Protein AF-A0A4Y2SYB9-F1 (afdb_monomer_lite)

Foldseek 3Di:
DDDDDDDDPPPPVVPPPDDPDDPVNVVVVVVVVVCCCPPPVNVVVDDDDPDPDDDDDPVVCCVVDDVPPDDDPPPCPPPPPDDPPPPDDDDDDD

Sequence (94 aa):
MRPKHAANISDHSVKIEPENFSRLSCYDDVLNRLFLSSDPVLTGMRPTMRKKSKSFLKETLEMLLPMKFSEVLDEEDSDHEETDNDINALSSDE

pLDDT: mean 74.38, std 17.18, range [46.88, 96.88]

Secondary structure (DSSP, 8-state):
-PPPPPP---------------HHHHHHHHHHHHHHHH-HHHHHHS------PPPPPHHHHHHHS-TT--S-----------------------

Organism: Araneus ventricosus (NCBI:txid182803)

Radius of gyration: 27.87 Å; chains: 1; bounding box: 70×63×56 Å

Structure (mmCIF, N/CA/C/O backbone):
data_AF-A0A4Y2SYB9-F1
#
_entry.id   AF-A0A4Y2SYB9-F1
#
loop_
_atom_site.group_PDB
_atom_site.id
_atom_site.type_symbol
_atom_site.label_atom_id
_atom_site.label_alt_id
_atom_site.label_comp_id
_atom_site.label_asym_id
_atom_site.label_entity_id
_atom_site.label_seq_id
_atom_site.pdbx_PDB_ins_code
_atom_site.Cartn_x
_atom_site.Cartn_y
_atom_site.Cartn_z
_atom_site.occupancy
_atom_site.B_iso_or_equiv
_atom_site.auth_seq_id
_atom_site.auth_comp_id
_atom_site.auth_asym_id
_atom_site.auth_atom_id
_atom_site.pdbx_PDB_model_num
ATOM 1 N N . MET A 1 1 ? 17.833 -12.686 40.212 1.00 46.88 1 MET A N 1
ATOM 2 C CA . MET A 1 1 ? 17.780 -13.447 38.938 1.00 46.88 1 MET A CA 1
ATOM 3 C C . MET A 1 1 ? 18.326 -12.573 37.816 1.00 46.88 1 MET A C 1
ATOM 5 O O . MET A 1 1 ? 18.114 -11.372 37.876 1.00 46.88 1 MET A O 1
ATOM 9 N N . ARG A 1 2 ? 19.027 -13.139 36.823 1.00 47.75 2 ARG A N 1
ATOM 10 C CA . ARG A 1 2 ? 19.466 -12.402 35.621 1.00 47.75 2 ARG A CA 1
ATOM 11 C C . ARG A 1 2 ? 18.387 -12.521 34.532 1.00 47.75 2 ARG A C 1
ATOM 13 O O . ARG A 1 2 ? 17.946 -13.652 34.313 1.00 47.75 2 ARG A O 1
ATOM 20 N N . PRO A 1 3 ? 17.971 -11.435 33.851 1.00 52.47 3 PRO A N 1
ATOM 21 C CA . PRO A 1 3 ? 17.140 -11.544 32.655 1.00 52.47 3 PRO A CA 1
ATOM 22 C C . PRO A 1 3 ? 17.872 -12.388 31.607 1.00 52.47 3 PRO A C 1
ATOM 24 O O . PRO A 1 3 ? 19.040 -12.131 31.313 1.00 52.47 3 PRO A O 1
ATOM 27 N N . LYS A 1 4 ? 17.216 -13.424 31.079 1.00 60.75 4 LYS A N 1
ATOM 28 C CA . LYS A 1 4 ? 17.773 -14.211 29.972 1.00 60.75 4 LYS A CA 1
ATOM 29 C C . LYS A 1 4 ? 17.648 -13.392 28.687 1.00 60.75 4 LYS A C 1
ATOM 31 O O . LYS A 1 4 ? 16.639 -12.720 28.490 1.00 60.75 4 LYS A O 1
ATOM 36 N N . HIS A 1 5 ? 18.689 -13.429 27.859 1.00 52.16 5 HIS A N 1
ATOM 37 C CA . HIS A 1 5 ? 18.782 -12.639 26.633 1.00 52.16 5 HIS A CA 1
ATOM 38 C C . HIS A 1 5 ? 17.573 -12.851 25.715 1.00 52.16 5 HIS A C 1
ATOM 40 O O . HIS A 1 5 ? 17.081 -13.973 25.580 1.00 52.16 5 HIS A O 1
ATOM 46 N N . ALA A 1 6 ? 17.129 -11.771 25.066 1.00 55.75 6 ALA A N 1
ATOM 47 C CA . ALA A 1 6 ? 16.180 -11.861 23.966 1.00 55.75 6 ALA A CA 1
ATOM 48 C C . ALA A 1 6 ? 16.755 -12.781 22.879 1.00 55.75 6 ALA A C 1
ATOM 50 O O . ALA A 1 6 ? 17.943 -12.704 22.559 1.00 55.75 6 ALA A O 1
ATOM 51 N N . ALA A 1 7 ? 15.922 -13.671 22.339 1.00 56.12 7 ALA A N 1
ATOM 52 C CA . ALA A 1 7 ? 16.336 -14.548 21.256 1.00 56.12 7 ALA A CA 1
ATOM 53 C C . ALA A 1 7 ? 16.679 -13.707 20.021 1.00 56.12 7 ALA A C 1
ATOM 55 O O . ALA A 1 7 ? 15.903 -12.831 19.636 1.00 56.12 7 ALA A O 1
ATOM 56 N N . ASN A 1 8 ? 17.827 -13.988 19.401 1.00 53.19 8 ASN A N 1
ATOM 57 C CA . ASN A 1 8 ? 18.202 -13.366 18.138 1.00 53.19 8 ASN A CA 1
ATOM 58 C C . ASN A 1 8 ? 17.176 -13.772 17.074 1.00 53.19 8 ASN A C 1
ATOM 60 O O . ASN A 1 8 ? 17.192 -14.906 16.591 1.00 53.19 8 ASN A O 1
ATOM 64 N N . ILE A 1 9 ? 16.294 -12.843 16.703 1.00 59.03 9 ILE A N 1
ATOM 65 C CA . ILE A 1 9 ? 15.638 -12.894 15.399 1.00 59.03 9 ILE A CA 1
ATOM 66 C C . ILE A 1 9 ? 16.763 -12.860 14.370 1.00 59.03 9 ILE A C 1
ATOM 68 O O . ILE A 1 9 ? 17.562 -11.931 14.350 1.00 59.03 9 ILE A O 1
ATOM 72 N N . SER A 1 10 ? 16.884 -13.933 13.592 1.00 49.34 10 SER A N 1
ATOM 73 C CA . SER A 1 10 ? 17.904 -14.027 12.557 1.00 49.34 10 SER A CA 1
ATOM 74 C C . SER A 1 10 ? 17.627 -12.950 11.516 1.00 49.34 10 SER A C 1
ATOM 76 O O . SER A 1 10 ? 16.611 -13.014 10.821 1.00 49.34 10 SER A O 1
ATOM 78 N N . ASP A 1 11 ? 18.527 -11.970 11.421 1.00 60.84 11 ASP A N 1
ATOM 79 C CA . ASP A 1 11 ? 18.508 -10.932 10.394 1.00 60.84 11 ASP A CA 1
ATOM 80 C C . ASP A 1 11 ? 18.833 -11.537 9.020 1.00 60.84 11 ASP A C 1
ATOM 82 O O . ASP A 1 11 ? 19.860 -11.243 8.404 1.00 60.84 11 ASP A O 1
ATOM 86 N N . HIS A 1 12 ? 17.909 -12.334 8.478 1.00 58.38 12 HIS A N 1
ATOM 87 C CA . HIS A 1 12 ? 17.804 -12.590 7.043 1.00 58.38 12 HIS A CA 1
ATOM 88 C C . HIS A 1 12 ? 17.292 -11.327 6.329 1.00 58.38 12 HIS A C 1
ATOM 90 O O . HIS A 1 12 ? 16.296 -11.331 5.606 1.00 58.38 12 HIS A O 1
ATOM 96 N N . SER A 1 13 ? 18.030 -10.231 6.521 1.00 61.31 13 SER A N 1
ATOM 97 C CA . SER A 1 13 ? 18.027 -9.085 5.628 1.00 61.31 13 SER A CA 1
ATOM 98 C C . SER A 1 13 ? 18.494 -9.583 4.267 1.00 61.31 13 SER A C 1
ATOM 100 O O . SER A 1 13 ? 19.694 -9.730 4.026 1.00 61.31 13 SER A O 1
ATOM 102 N N . VAL A 1 14 ? 17.541 -9.873 3.380 1.00 64.06 14 VAL A N 1
ATOM 103 C CA . VAL A 1 14 ? 17.828 -10.065 1.960 1.00 64.06 14 VAL A CA 1
ATOM 104 C C . VAL A 1 14 ? 18.469 -8.769 1.481 1.00 64.06 14 VAL A C 1
ATOM 106 O O . VAL A 1 14 ? 17.798 -7.745 1.356 1.00 64.06 14 VAL A O 1
ATOM 109 N N . LYS A 1 15 ? 19.787 -8.800 1.266 1.00 62.91 15 LYS A N 1
ATOM 110 C CA . LYS A 1 15 ? 20.502 -7.696 0.634 1.00 62.91 15 LYS A CA 1
ATOM 111 C C . LYS A 1 15 ? 20.034 -7.621 -0.809 1.00 62.91 15 LYS A C 1
ATOM 113 O O . LYS A 1 15 ? 20.504 -8.367 -1.663 1.00 62.91 15 LYS A O 1
ATOM 118 N N . ILE A 1 16 ? 19.078 -6.735 -1.051 1.00 65.81 16 ILE A N 1
ATOM 119 C CA . ILE A 1 16 ? 18.744 -6.281 -2.393 1.00 65.81 16 ILE A CA 1
ATOM 120 C C . ILE A 1 16 ? 19.902 -5.372 -2.804 1.00 65.81 16 ILE A C 1
ATOM 122 O O . ILE A 1 16 ? 19.896 -4.173 -2.526 1.00 65.81 16 ILE A O 1
ATOM 126 N N . GLU A 1 17 ? 20.941 -5.976 -3.378 1.00 60.62 17 GLU A N 1
ATOM 127 C CA . GLU A 1 17 ? 21.996 -5.230 -4.057 1.00 60.62 17 GLU A CA 1
ATOM 128 C C . GLU A 1 17 ? 21.332 -4.380 -5.154 1.00 60.62 17 GLU A C 1
ATOM 130 O O . GLU A 1 17 ? 20.492 -4.902 -5.896 1.00 60.62 17 GLU A O 1
ATOM 135 N N . PRO A 1 18 ? 21.640 -3.076 -5.258 1.00 62.09 18 PRO A N 1
ATOM 136 C CA . PRO A 1 18 ? 21.022 -2.225 -6.259 1.00 62.09 18 PRO A CA 1
ATOM 137 C C . PRO A 1 18 ? 21.537 -2.615 -7.647 1.00 62.09 18 PRO A C 1
ATOM 139 O O . PRO A 1 18 ? 22.616 -2.197 -8.073 1.00 62.09 18 PRO A O 1
ATOM 142 N N . GLU A 1 19 ? 20.743 -3.404 -8.371 1.00 66.19 19 GLU A N 1
ATOM 143 C CA . GLU A 1 19 ? 20.888 -3.541 -9.817 1.00 66.19 19 GLU A CA 1
ATOM 144 C C . GLU A 1 19 ? 20.899 -2.142 -10.454 1.00 66.19 19 GLU A C 1
ATOM 146 O O . GLU A 1 19 ? 20.214 -1.222 -9.998 1.00 66.19 19 GLU A O 1
ATOM 151 N N . ASN A 1 20 ? 21.697 -1.965 -11.511 1.00 65.12 20 ASN A N 1
ATOM 152 C CA . ASN A 1 20 ? 21.852 -0.678 -12.193 1.00 65.12 20 ASN A CA 1
ATOM 153 C C . ASN A 1 20 ? 20.621 -0.375 -13.067 1.00 65.12 20 ASN A C 1
ATOM 155 O O . ASN A 1 20 ? 20.699 -0.337 -14.296 1.00 65.12 20 ASN A O 1
ATOM 159 N N . PHE A 1 21 ? 19.468 -0.179 -12.428 1.00 65.69 21 PHE A N 1
ATOM 160 C CA . PHE A 1 21 ? 18.212 0.136 -13.091 1.00 65.69 21 PHE A CA 1
ATOM 161 C C . PHE A 1 21 ? 18.278 1.506 -13.767 1.00 65.69 21 PHE A C 1
ATOM 163 O O . PHE A 1 21 ? 18.624 2.525 -13.164 1.00 65.69 21 PHE A O 1
ATOM 170 N N . SER A 1 22 ? 17.854 1.543 -15.030 1.00 86.75 22 SER A N 1
ATOM 171 C CA . SER A 1 22 ? 17.532 2.797 -15.702 1.00 86.75 22 SER A CA 1
ATOM 172 C C . SER A 1 22 ? 16.408 3.517 -14.950 1.00 86.75 22 SER A C 1
ATOM 174 O O . SER A 1 22 ? 15.518 2.886 -14.371 1.00 86.75 22 SER A O 1
ATOM 176 N N . ARG A 1 23 ? 16.393 4.855 -15.013 1.00 88.31 23 ARG A N 1
ATOM 177 C CA . ARG A 1 23 ? 15.287 5.656 -14.460 1.00 88.31 23 ARG A CA 1
ATOM 178 C C . ARG A 1 23 ? 13.934 5.225 -15.030 1.00 88.31 23 ARG A C 1
ATOM 180 O O . ARG A 1 23 ? 12.964 5.197 -14.287 1.00 88.31 23 ARG A O 1
ATOM 187 N N . LEU A 1 24 ? 13.889 4.841 -16.309 1.00 89.69 24 LEU A N 1
ATOM 188 C CA . LEU A 1 24 ? 12.668 4.361 -16.963 1.00 89.69 24 LEU A CA 1
ATOM 189 C C . LEU A 1 24 ? 12.179 3.040 -16.352 1.00 89.69 24 LEU A C 1
ATOM 191 O O . LEU A 1 24 ? 11.055 2.988 -15.873 1.00 89.69 24 LEU A O 1
ATOM 195 N N . SER A 1 25 ? 13.053 2.033 -16.222 1.00 89.19 25 SER A N 1
ATOM 196 C CA . SER A 1 25 ? 12.701 0.764 -15.561 1.00 89.19 25 SER A CA 1
ATOM 197 C C . SER A 1 25 ? 12.295 0.937 -14.092 1.00 89.19 25 SER A C 1
ATOM 199 O O . SER A 1 25 ? 11.476 0.173 -13.595 1.00 89.19 25 SER A O 1
ATOM 201 N N . CYS A 1 26 ? 12.823 1.954 -13.400 1.00 90.12 26 CYS A N 1
ATOM 202 C CA . CYS A 1 26 ? 12.391 2.301 -12.044 1.00 90.12 26 CYS A CA 1
ATOM 203 C C . CYS A 1 26 ? 10.963 2.880 -12.026 1.00 90.12 26 CYS A C 1
ATOM 205 O O . CYS A 1 26 ? 10.163 2.501 -11.173 1.00 90.12 26 CYS A O 1
ATOM 207 N N . TYR A 1 27 ? 10.604 3.748 -12.981 1.00 94.06 27 TYR A N 1
ATOM 208 C CA . TYR A 1 27 ? 9.222 4.220 -13.116 1.00 94.06 27 TYR A CA 1
ATOM 209 C C . TYR A 1 27 ? 8.264 3.075 -13.454 1.00 94.06 27 TYR A C 1
ATOM 211 O O . TYR A 1 27 ? 7.220 2.967 -12.812 1.00 94.06 27 TYR A O 1
ATOM 219 N N . ASP A 1 28 ? 8.633 2.195 -14.386 1.00 95.56 28 ASP A N 1
ATOM 220 C CA . ASP A 1 28 ? 7.805 1.047 -14.764 1.00 95.56 28 ASP A CA 1
ATOM 221 C C . ASP A 1 28 ? 7.607 0.076 -13.585 1.00 95.56 28 ASP A C 1
ATOM 223 O O . ASP A 1 28 ? 6.480 -0.341 -13.326 1.00 95.56 28 ASP A O 1
ATOM 227 N N . ASP A 1 29 ? 8.651 -0.239 -12.807 1.00 94.81 29 ASP A N 1
ATOM 228 C CA . ASP A 1 29 ? 8.529 -1.043 -11.577 1.00 94.81 29 ASP A CA 1
ATOM 229 C C . ASP A 1 29 ? 7.601 -0.386 -10.541 1.00 94.81 29 ASP A C 1
ATOM 231 O O . ASP A 1 29 ? 6.686 -1.032 -10.023 1.00 94.81 29 ASP A O 1
ATOM 235 N N . VAL A 1 30 ? 7.792 0.907 -10.257 1.00 95.44 30 VAL A N 1
ATOM 236 C CA . VAL A 1 30 ? 6.970 1.636 -9.279 1.00 95.44 30 VAL A CA 1
ATOM 237 C C . VAL A 1 30 ? 5.502 1.670 -9.708 1.00 95.44 30 VAL A C 1
ATOM 239 O O . VAL A 1 30 ? 4.628 1.433 -8.871 1.00 95.44 30 VAL A O 1
ATOM 242 N N . LEU A 1 31 ? 5.224 1.921 -10.990 1.00 96.88 31 LEU A N 1
ATOM 243 C CA . LEU A 1 31 ? 3.867 1.927 -11.537 1.00 96.88 31 LEU A CA 1
ATOM 244 C C . LEU A 1 31 ? 3.245 0.528 -11.502 1.00 96.88 31 LEU A C 1
ATOM 246 O O . LEU A 1 31 ? 2.147 0.372 -10.972 1.00 96.88 31 LEU A O 1
ATOM 250 N N . ASN A 1 32 ? 3.950 -0.498 -11.984 1.00 96.56 32 ASN A N 1
ATOM 251 C CA . ASN A 1 32 ? 3.451 -1.875 -11.993 1.00 96.56 32 ASN A CA 1
ATOM 252 C C . ASN A 1 32 ? 3.182 -2.391 -10.572 1.00 96.56 32 ASN A C 1
ATOM 254 O O . ASN A 1 32 ? 2.121 -2.963 -10.314 1.00 96.56 32 ASN A O 1
ATOM 258 N N . ARG A 1 33 ? 4.088 -2.131 -9.618 1.00 96.12 33 ARG A N 1
ATOM 259 C CA . ARG A 1 33 ? 3.871 -2.460 -8.202 1.00 96.12 33 ARG A CA 1
ATOM 260 C C . ARG A 1 33 ? 2.672 -1.709 -7.631 1.00 96.12 33 ARG A C 1
ATOM 262 O O . ARG A 1 33 ? 1.902 -2.316 -6.888 1.00 96.12 33 ARG A O 1
ATOM 269 N N . LEU A 1 34 ? 2.498 -0.428 -7.968 1.00 96.62 34 LEU A N 1
ATOM 270 C CA . LEU A 1 34 ? 1.351 0.357 -7.514 1.00 96.62 34 LEU A CA 1
ATOM 271 C C . LEU A 1 34 ? 0.043 -0.237 -8.047 1.00 96.62 34 LEU A C 1
ATOM 273 O O . LEU A 1 34 ? -0.814 -0.566 -7.230 1.00 96.62 34 LEU A O 1
ATOM 277 N N . PHE A 1 35 ? -0.072 -0.470 -9.360 1.00 96.75 35 PHE A N 1
ATOM 278 C CA . PHE A 1 35 ? -1.257 -1.075 -9.982 1.00 96.75 35 PHE A CA 1
ATOM 279 C C . PHE A 1 35 ? -1.598 -2.446 -9.375 1.00 96.75 35 PHE A C 1
ATOM 281 O O . PHE A 1 35 ? -2.721 -2.655 -8.928 1.00 96.75 35 PHE A O 1
ATOM 288 N N . LEU A 1 36 ? -0.626 -3.357 -9.245 1.00 95.62 36 LEU A N 1
ATOM 289 C CA . LEU A 1 36 ? -0.844 -4.680 -8.634 1.00 95.62 36 LEU A CA 1
ATOM 290 C C . LEU A 1 36 ? -1.145 -4.624 -7.121 1.00 95.62 36 LEU A C 1
ATOM 292 O O . LEU A 1 36 ? -1.608 -5.607 -6.536 1.00 95.62 36 LEU A O 1
ATOM 296 N N . SER A 1 37 ? -0.846 -3.503 -6.457 1.00 94.38 37 SER A N 1
ATOM 297 C CA . SER A 1 37 ? -1.165 -3.270 -5.040 1.00 94.38 37 SER A CA 1
ATOM 298 C C . SER A 1 37 ? -2.510 -2.585 -4.803 1.00 94.38 37 SER A C 1
ATOM 300 O O . SER A 1 37 ? -3.016 -2.670 -3.686 1.00 94.38 37 SER A O 1
ATOM 302 N N . SER A 1 38 ? -3.076 -1.933 -5.824 1.00 95.25 38 SER A N 1
ATOM 303 C CA . SER A 1 38 ? -4.371 -1.245 -5.775 1.00 95.25 38 SER A CA 1
ATOM 304 C C . SER A 1 38 ? -5.483 -1.969 -6.540 1.00 95.25 38 SER A C 1
ATOM 306 O O . SER A 1 38 ? -6.651 -1.626 -6.360 1.00 95.25 38 SER A O 1
ATOM 308 N N . ASP A 1 39 ? -5.153 -2.983 -7.346 1.00 96.69 39 ASP A N 1
ATOM 309 C CA . ASP A 1 39 ? -6.119 -3.867 -8.000 1.00 96.69 39 ASP A CA 1
ATOM 310 C C . ASP A 1 39 ? -7.069 -4.513 -6.960 1.00 96.69 39 ASP A C 1
ATOM 312 O O . ASP A 1 39 ? -6.599 -5.231 -6.065 1.00 96.69 39 ASP A O 1
ATOM 316 N N . PRO A 1 40 ? -8.397 -4.287 -7.040 1.00 95.31 40 PRO A N 1
ATOM 317 C CA . PRO A 1 40 ? -9.347 -4.806 -6.055 1.00 95.31 40 PRO A CA 1
ATOM 318 C C . PRO A 1 40 ? -9.471 -6.334 -6.043 1.00 95.31 40 PRO A C 1
ATOM 320 O O . PRO A 1 40 ? -9.698 -6.915 -4.981 1.00 95.31 40 PRO A O 1
ATOM 323 N N . VAL A 1 41 ? -9.305 -6.993 -7.194 1.00 96.44 41 VAL A N 1
ATOM 324 C CA . VAL A 1 41 ? -9.411 -8.454 -7.327 1.00 96.44 41 VAL A CA 1
ATOM 325 C C . VAL A 1 41 ? -8.197 -9.106 -6.674 1.00 96.44 41 VAL A C 1
ATOM 327 O O . VAL A 1 41 ? -8.345 -9.952 -5.789 1.00 96.44 41 VAL A O 1
ATOM 330 N N . LEU A 1 42 ? -6.993 -8.647 -7.021 1.00 94.62 42 LEU A N 1
ATOM 331 C CA . LEU A 1 42 ? -5.754 -9.114 -6.400 1.00 94.62 42 LEU A CA 1
ATOM 332 C C . LEU A 1 42 ? -5.696 -8.764 -4.910 1.00 94.62 42 LEU A C 1
ATOM 334 O O . LEU A 1 42 ? -5.152 -9.542 -4.131 1.00 94.62 42 LEU A O 1
ATOM 338 N N . THR A 1 43 ? -6.270 -7.633 -4.493 1.00 93.38 43 THR A N 1
ATOM 339 C CA . THR A 1 43 ? -6.374 -7.254 -3.075 1.00 93.38 43 THR A CA 1
ATOM 340 C C . THR A 1 43 ? -7.312 -8.189 -2.312 1.00 93.38 43 THR A C 1
ATOM 342 O O . THR A 1 43 ? -6.941 -8.655 -1.236 1.00 93.38 43 THR A O 1
ATOM 345 N N . GLY A 1 44 ? -8.479 -8.523 -2.873 1.00 92.50 44 GLY A N 1
ATOM 346 C CA . GLY A 1 44 ? -9.425 -9.467 -2.268 1.00 92.50 44 GLY A CA 1
ATOM 347 C C . GLY A 1 44 ? -8.902 -10.908 -2.204 1.00 92.50 44 GLY A C 1
ATOM 348 O O . GLY A 1 44 ? -9.209 -11.630 -1.259 1.00 92.50 44 GLY A O 1
ATOM 349 N N . MET A 1 45 ? -8.071 -11.316 -3.168 1.00 94.75 45 MET A N 1
ATOM 350 C CA . MET A 1 45 ? -7.437 -12.642 -3.201 1.00 94.75 45 MET A CA 1
ATOM 351 C C . MET A 1 45 ? -6.140 -12.733 -2.378 1.00 94.75 45 MET A C 1
ATOM 353 O O . MET A 1 45 ? -5.651 -13.836 -2.123 1.00 94.75 45 MET A O 1
ATOM 357 N N . ARG A 1 46 ? -5.544 -11.603 -1.973 1.00 90.75 46 ARG A N 1
ATOM 358 C CA . ARG A 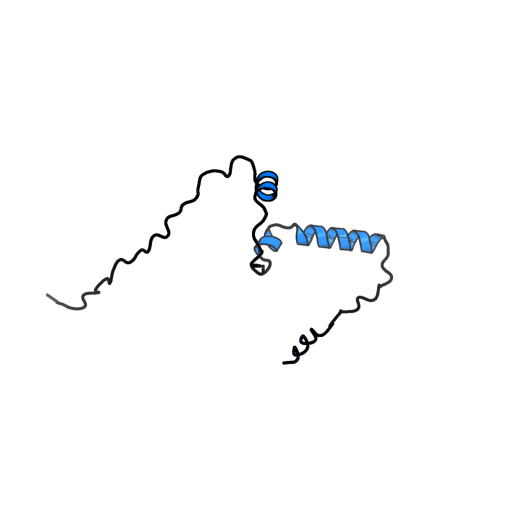1 46 ? -4.262 -11.581 -1.255 1.00 90.75 46 ARG A CA 1
ATOM 359 C C . ARG A 1 46 ? -4.425 -12.149 0.161 1.00 90.75 46 ARG A C 1
ATOM 361 O O . ARG A 1 46 ? -5.242 -11.632 0.922 1.00 90.75 46 ARG A O 1
ATOM 368 N N . PRO A 1 47 ? -3.600 -13.125 0.587 1.00 90.31 47 PRO A N 1
ATOM 369 C CA . PRO A 1 47 ? -3.588 -13.570 1.976 1.00 90.31 47 PRO A CA 1
ATOM 370 C C . PRO A 1 47 ? -3.284 -12.402 2.922 1.00 90.31 47 PRO A C 1
ATOM 372 O O . PRO A 1 47 ? -2.197 -11.820 2.884 1.00 90.31 47 PRO A O 1
ATOM 375 N N . THR A 1 48 ? -4.241 -12.052 3.783 1.00 85.56 48 THR A N 1
ATOM 376 C CA . THR A 1 48 ? -4.066 -11.008 4.799 1.00 85.56 48 THR A CA 1
ATOM 377 C C . THR A 1 48 ? -3.894 -11.637 6.176 1.00 85.56 48 THR A C 1
ATOM 379 O O . THR A 1 48 ? -4.717 -12.423 6.642 1.00 85.56 48 THR A O 1
ATOM 382 N N . MET A 1 49 ? -2.816 -11.276 6.874 1.00 83.62 49 MET A N 1
ATOM 383 C CA . MET A 1 49 ? -2.697 -11.611 8.291 1.00 83.62 49 MET A CA 1
ATOM 384 C C . MET A 1 49 ? -3.532 -10.626 9.108 1.00 83.62 49 MET A C 1
ATOM 386 O O . MET A 1 49 ? -3.212 -9.436 9.155 1.00 83.62 49 MET A O 1
ATOM 390 N N . ARG A 1 50 ? -4.573 -11.121 9.788 1.00 82.06 50 ARG A N 1
ATOM 391 C CA . ARG A 1 50 ? -5.347 -10.341 10.765 1.00 82.06 50 ARG A CA 1
ATOM 392 C C . ARG A 1 50 ? -4.455 -9.962 11.952 1.00 82.06 50 ARG A C 1
ATOM 394 O O . ARG A 1 50 ? -4.297 -10.721 12.905 1.00 82.06 50 ARG A O 1
ATOM 401 N N . LYS A 1 51 ? -3.846 -8.777 11.881 1.00 84.56 51 LYS A N 1
ATOM 402 C CA . LYS A 1 51 ? -3.060 -8.196 12.974 1.00 84.56 51 LYS A CA 1
ATOM 403 C C . LYS A 1 51 ? -4.002 -7.775 14.102 1.00 84.56 51 LYS A C 1
ATOM 405 O O . LYS A 1 51 ? -4.863 -6.928 13.893 1.00 84.56 51 LYS A O 1
ATOM 410 N N . LYS A 1 52 ? -3.792 -8.307 15.308 1.00 83.88 52 LYS A N 1
ATOM 411 C CA . LYS A 1 52 ? -4.391 -7.760 16.535 1.00 83.88 52 LYS A CA 1
ATOM 412 C C . LYS A 1 52 ? -3.652 -6.466 16.899 1.00 83.88 52 LYS A C 1
ATOM 414 O O . LYS A 1 52 ? -2.619 -6.506 17.566 1.00 83.88 52 LYS A O 1
ATOM 419 N N . SER A 1 53 ? -4.120 -5.331 16.386 1.00 85.12 53 SER A N 1
ATOM 420 C CA . SER A 1 53 ? -3.609 -4.007 16.754 1.00 85.12 53 SER A CA 1
ATOM 421 C C . SER A 1 53 ? -4.162 -3.560 18.109 1.00 85.12 53 SER A C 1
ATOM 423 O O . SER A 1 53 ? -5.239 -3.982 18.522 1.00 85.12 53 SER A O 1
ATOM 425 N N . LYS A 1 54 ? -3.443 -2.659 18.787 1.00 90.81 54 LYS A N 1
ATOM 426 C CA . LYS A 1 54 ? -4.027 -1.869 19.880 1.00 90.81 54 LYS A CA 1
ATOM 427 C C . LYS A 1 54 ? -5.108 -0.942 19.309 1.00 90.81 54 LYS A C 1
ATOM 429 O O . LYS A 1 54 ? -5.019 -0.558 18.142 1.00 90.81 54 LYS A O 1
ATOM 434 N N . SER A 1 55 ? -6.104 -0.592 20.118 1.00 89.00 55 SER A N 1
ATOM 435 C CA . SER A 1 55 ? -7.114 0.404 19.754 1.00 89.00 55 SER A CA 1
ATOM 436 C C . SER A 1 55 ? -6.487 1.789 19.550 1.00 89.00 55 SER A C 1
ATOM 438 O O . SER A 1 55 ? -5.461 2.122 20.149 1.00 89.00 55 SER A O 1
ATOM 440 N N . PHE A 1 56 ? -7.111 2.598 18.693 1.00 92.69 56 PHE A N 1
ATOM 441 C CA . PHE A 1 56 ? -6.788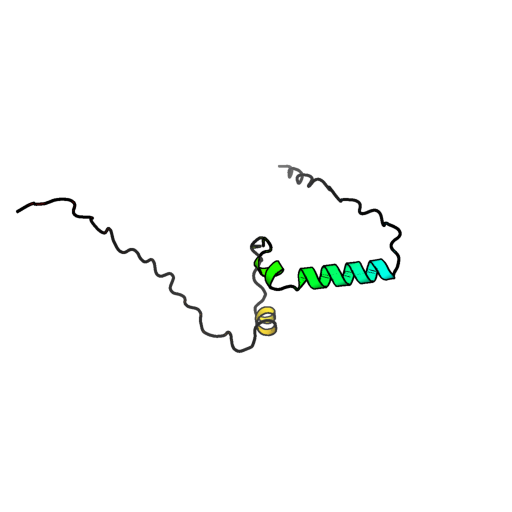 4.017 18.566 1.00 92.69 56 P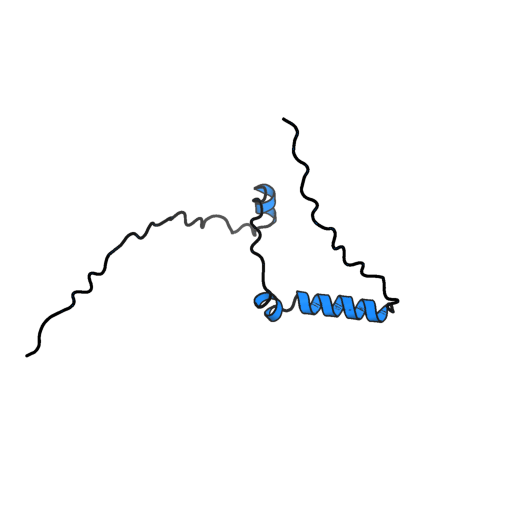HE A CA 1
ATOM 442 C C . PHE A 1 56 ? -7.286 4.802 19.790 1.00 92.69 56 PHE A C 1
ATOM 444 O O . PHE A 1 56 ? -8.202 4.370 20.491 1.00 92.69 56 PHE A O 1
ATOM 451 N N . LEU A 1 57 ? -6.697 5.975 20.034 1.00 94.31 57 LEU A N 1
ATOM 452 C CA . LEU A 1 57 ? -7.230 6.937 20.999 1.00 94.31 57 LEU A CA 1
ATOM 453 C C . LEU A 1 57 ? -8.572 7.490 20.489 1.00 94.31 57 LEU A C 1
ATOM 455 O O . LEU A 1 57 ? -8.736 7.664 19.281 1.00 94.31 57 LEU A O 1
ATOM 459 N N . LYS A 1 58 ? -9.501 7.812 21.401 1.00 91.94 58 LYS A N 1
ATOM 460 C CA . LYS A 1 58 ? -10.840 8.341 21.080 1.00 91.94 58 LYS A CA 1
ATOM 461 C C . LYS A 1 58 ? -10.800 9.486 20.054 1.00 91.94 58 LYS A C 1
ATOM 463 O O . LYS A 1 58 ? -11.426 9.379 19.011 1.00 91.94 58 LYS A O 1
ATOM 468 N N . GLU A 1 59 ? -10.002 10.520 20.313 1.00 92.38 59 GLU A N 1
ATOM 469 C CA . GLU A 1 59 ? -9.830 11.682 19.423 1.00 92.38 59 GLU A 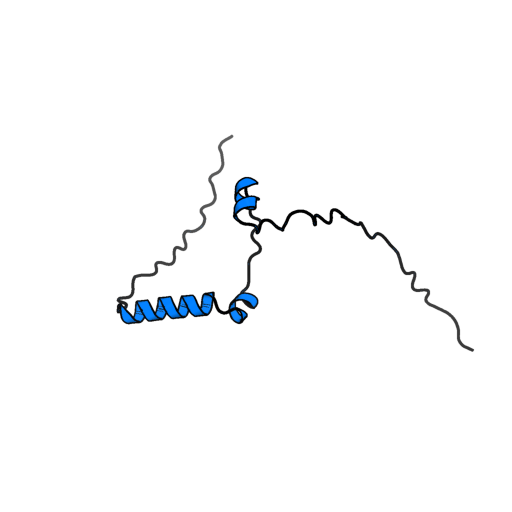CA 1
ATOM 470 C C . GLU A 1 59 ? -9.336 11.284 18.018 1.00 92.38 59 GLU A C 1
ATOM 472 O O . GLU A 1 59 ? -9.816 11.781 17.004 1.00 92.38 59 GLU A O 1
ATOM 477 N N . THR A 1 60 ? -8.403 10.329 17.931 1.00 93.00 60 THR A N 1
ATOM 478 C CA . THR A 1 60 ? -7.922 9.811 16.642 1.00 93.00 60 THR A CA 1
ATOM 479 C C . THR A 1 60 ? -9.019 9.056 15.895 1.00 93.00 60 THR A C 1
ATOM 481 O O . THR A 1 60 ? -9.110 9.161 14.675 1.00 93.00 60 THR A O 1
ATOM 484 N N . LEU A 1 61 ? -9.865 8.312 16.611 1.00 91.50 61 LEU A N 1
ATOM 485 C CA . LEU A 1 61 ? -10.992 7.598 16.021 1.00 91.50 61 LEU A CA 1
ATOM 486 C C . LEU A 1 61 ? -12.068 8.570 15.506 1.00 91.50 61 LEU A C 1
ATOM 488 O O . LEU A 1 61 ? -12.565 8.374 14.402 1.00 91.50 61 LEU A O 1
ATOM 492 N N . GLU A 1 62 ? -12.353 9.645 16.245 1.00 90.75 62 GLU A N 1
ATOM 493 C CA . GLU A 1 62 ? -13.277 10.721 15.845 1.00 90.75 62 GLU A CA 1
ATOM 494 C C . GLU A 1 62 ? -12.808 11.488 14.594 1.00 90.75 62 GLU A C 1
ATOM 496 O O . GLU A 1 62 ? -13.641 11.958 13.823 1.00 90.75 62 GLU A O 1
ATOM 501 N N . MET A 1 63 ? -11.494 11.583 14.352 1.00 91.94 63 MET A N 1
ATOM 502 C CA . MET A 1 63 ? -10.942 12.165 13.118 1.00 91.94 63 MET A CA 1
ATOM 503 C C . MET A 1 63 ? -10.917 11.195 11.926 1.00 91.94 63 MET A C 1
ATOM 505 O O . MET A 1 63 ? -10.985 11.637 10.780 1.00 91.94 63 MET A O 1
ATOM 509 N N . LEU A 1 64 ? -10.748 9.890 12.171 1.00 91.06 64 LEU A N 1
ATOM 510 C CA . LEU A 1 64 ? -10.618 8.875 11.116 1.00 91.06 64 LEU A CA 1
ATOM 511 C C . LEU A 1 64 ? -11.964 8.318 10.645 1.00 91.06 64 LEU A C 1
ATOM 513 O O . LEU A 1 64 ? -12.104 7.970 9.471 1.00 91.06 64 LEU A O 1
ATOM 517 N N . LEU A 1 65 ? -12.938 8.192 11.547 1.00 87.94 65 LEU A N 1
ATOM 518 C CA . LEU A 1 65 ? -14.277 7.738 11.196 1.00 87.94 65 LEU A CA 1
ATOM 519 C C . LEU A 1 65 ? -15.115 8.905 10.662 1.00 87.94 65 LEU A C 1
ATOM 521 O O . LEU A 1 65 ? -15.089 9.999 11.225 1.00 87.94 65 LEU A O 1
ATOM 525 N N . PRO A 1 66 ? -15.941 8.685 9.624 1.00 85.44 66 PRO A N 1
ATOM 526 C CA . PRO A 1 66 ? -17.008 9.615 9.293 1.00 85.44 66 PRO A CA 1
ATOM 527 C C . PRO A 1 66 ? -17.894 9.858 10.521 1.00 85.44 66 PRO A C 1
ATOM 529 O O . PRO A 1 66 ? -18.300 8.907 11.189 1.00 85.44 66 PRO A O 1
ATOM 532 N N . MET A 1 67 ? -18.269 11.118 10.761 1.00 73.19 67 MET A N 1
ATOM 533 C CA . MET A 1 67 ? -19.023 11.604 11.936 1.00 73.19 67 MET A CA 1
ATOM 534 C C . MET A 1 67 ? -20.432 10.982 12.134 1.00 73.19 67 MET A C 1
ATOM 536 O O . MET A 1 67 ? -21.208 11.440 12.965 1.00 73.19 67 MET A O 1
ATOM 540 N N . LYS A 1 68 ? -20.791 9.955 11.354 1.00 62.97 68 LYS A N 1
ATOM 541 C CA . LYS A 1 68 ? -22.070 9.230 11.377 1.00 62.97 68 LYS A CA 1
ATOM 542 C C . LYS A 1 68 ? -21.971 7.783 11.889 1.00 62.97 68 LYS A C 1
ATOM 544 O O . LYS A 1 68 ? -22.976 7.090 11.860 1.00 62.97 68 LYS A O 1
ATOM 549 N N . PHE A 1 69 ? -20.808 7.327 12.362 1.00 57.44 69 PHE A N 1
ATOM 550 C CA . PHE A 1 69 ? -20.650 6.014 13.017 1.00 57.44 69 PHE A CA 1
ATOM 551 C C . PHE A 1 69 ? -20.735 6.111 14.550 1.00 57.44 69 PHE A C 1
ATOM 553 O O . PHE A 1 69 ? -19.909 5.564 15.276 1.00 57.44 69 PHE A O 1
ATOM 560 N N . SER A 1 70 ? -21.744 6.833 15.034 1.00 60.72 70 SER A N 1
ATOM 561 C CA . SER A 1 70 ? -22.208 6.762 16.419 1.00 60.72 70 SER A CA 1
ATOM 562 C C . SER A 1 70 ? -23.535 6.012 16.405 1.00 60.72 70 SER A C 1
ATOM 564 O O . SER A 1 70 ? -24.383 6.355 15.588 1.00 60.72 70 SER A O 1
ATOM 566 N N . GLU A 1 71 ? -23.707 5.048 17.314 1.00 58.16 71 GLU A N 1
ATOM 567 C CA . GLU A 1 71 ? -24.962 4.307 17.538 1.00 58.16 71 GLU A CA 1
ATOM 568 C C . GLU A 1 71 ? -25.347 3.253 16.472 1.00 58.16 71 GLU A C 1
ATOM 570 O O . GLU A 1 71 ? -26.407 3.321 15.864 1.00 58.16 71 GLU A O 1
ATOM 575 N N . VAL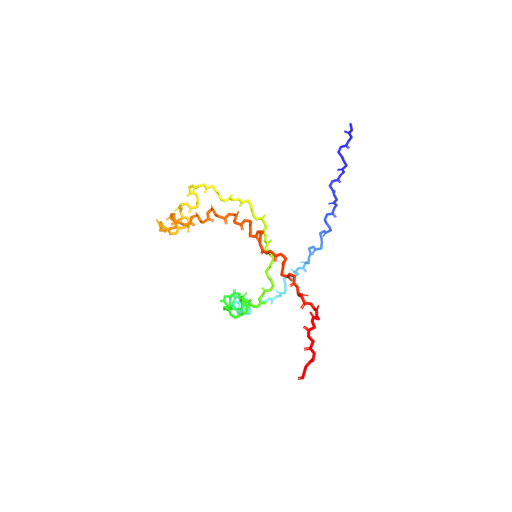 A 1 72 ? -24.497 2.228 16.313 1.00 51.31 72 VAL A N 1
ATOM 576 C CA . VAL A 1 72 ? -24.929 0.812 16.404 1.00 51.31 72 VAL A CA 1
ATOM 577 C C . VAL A 1 72 ? -23.809 0.038 17.113 1.00 51.31 72 VAL A C 1
ATOM 579 O O . VAL A 1 72 ? -22.905 -0.507 16.480 1.00 51.31 72 VAL A O 1
ATOM 582 N N . LEU A 1 73 ? -23.822 0.066 18.447 1.00 53.16 73 LEU A N 1
ATOM 583 C CA . LEU A 1 73 ? -23.197 -0.989 19.240 1.00 53.16 73 LEU A CA 1
ATOM 584 C C . LEU A 1 73 ? -24.306 -2.005 19.509 1.00 53.16 73 LEU A C 1
ATOM 586 O O . LEU A 1 73 ? -25.091 -1.813 20.435 1.00 53.16 73 LEU A O 1
ATOM 590 N N . ASP A 1 74 ? -24.388 -3.045 18.682 1.00 54.84 74 ASP A N 1
ATOM 591 C CA . ASP A 1 74 ? -25.204 -4.219 18.995 1.00 54.84 74 ASP A CA 1
ATOM 592 C C . ASP A 1 74 ? -24.472 -5.023 20.084 1.00 54.84 74 ASP A C 1
ATOM 594 O O . ASP A 1 74 ? -23.807 -6.024 19.818 1.00 54.84 74 ASP A O 1
ATOM 598 N N . GLU A 1 75 ? -24.550 -4.523 21.320 1.00 60.44 75 GLU A N 1
ATOM 599 C CA . GLU A 1 75 ? -24.164 -5.230 22.546 1.00 60.44 75 GLU A CA 1
ATOM 600 C C . GLU A 1 75 ? -25.225 -6.302 22.865 1.00 60.44 75 GLU A C 1
ATOM 602 O O . GLU A 1 75 ? -25.960 -6.198 23.843 1.00 60.44 75 GLU A O 1
ATOM 607 N N . GLU A 1 76 ? -25.323 -7.327 22.021 1.00 53.66 76 GLU A N 1
ATOM 608 C CA . GLU A 1 76 ? -26.039 -8.574 22.316 1.00 53.66 76 GLU A CA 1
ATOM 609 C C . GLU A 1 76 ? -25.084 -9.740 22.050 1.00 53.66 76 GLU A C 1
ATOM 611 O O . GLU A 1 76 ? -25.077 -10.363 20.986 1.00 53.66 76 GLU A O 1
ATOM 616 N N . ASP A 1 77 ? -24.263 -10.031 23.064 1.00 56.16 77 ASP A N 1
ATOM 617 C CA . ASP A 1 77 ? -23.593 -11.323 23.243 1.00 56.16 77 ASP A CA 1
ATOM 618 C C . ASP A 1 77 ? -24.688 -12.347 23.612 1.00 56.16 77 ASP A C 1
ATOM 620 O O . ASP A 1 77 ? -24.859 -12.755 24.762 1.00 56.16 77 ASP A O 1
ATOM 624 N N . SER A 1 78 ? -25.539 -12.649 22.628 1.00 60.31 78 SER A N 1
ATOM 625 C CA . SER A 1 78 ? -26.697 -13.521 22.786 1.00 60.31 78 SER A CA 1
ATOM 626 C C . SER A 1 78 ? -26.223 -14.971 22.733 1.00 60.31 78 SER A C 1
ATOM 628 O O . SER A 1 78 ? -26.101 -15.564 21.657 1.00 60.31 78 SER A O 1
ATOM 630 N N . ASP A 1 79 ? -25.912 -15.519 23.911 1.00 62.03 79 ASP A N 1
ATOM 631 C CA . ASP A 1 79 ? -25.647 -16.944 24.139 1.00 62.03 79 ASP A CA 1
ATOM 632 C C . ASP A 1 79 ? -26.882 -17.755 23.701 1.00 62.03 79 ASP A C 1
ATOM 634 O O . ASP A 1 79 ? -27.816 -17.997 24.471 1.00 62.03 79 ASP A O 1
ATOM 638 N N . HIS A 1 80 ? -26.919 -18.150 22.426 1.00 60.28 80 HIS A N 1
ATOM 639 C CA . HIS A 1 80 ? -28.008 -18.942 21.858 1.00 60.28 80 HIS A CA 1
ATOM 640 C C . HIS A 1 80 ? -27.852 -20.423 22.232 1.00 60.28 80 HIS A C 1
ATOM 642 O O . HIS A 1 80 ? -27.597 -21.284 21.392 1.00 60.28 80 HIS A O 1
ATOM 648 N N . GLU A 1 81 ? -28.054 -20.713 23.513 1.00 60.56 81 GLU A N 1
ATOM 649 C CA . GLU A 1 81 ? -28.219 -22.065 24.049 1.00 60.56 81 GLU A CA 1
ATOM 650 C C . GLU A 1 81 ? -29.680 -22.529 23.874 1.00 60.56 81 GLU A C 1
ATOM 652 O O . GLU A 1 81 ? -30.471 -22.558 24.815 1.00 60.56 81 GLU A O 1
ATOM 657 N N . GLU A 1 82 ? -30.049 -22.900 22.645 1.00 54.28 82 GLU A N 1
ATOM 658 C CA . GLU A 1 82 ? -31.180 -23.796 22.358 1.00 54.28 82 GLU A CA 1
ATOM 659 C C . GLU A 1 82 ? -30.852 -24.648 21.123 1.00 54.28 82 GLU A C 1
ATOM 661 O O . GLU A 1 82 ? -30.331 -24.133 20.139 1.00 54.28 82 GLU A O 1
ATOM 666 N N . THR A 1 83 ? -31.194 -25.930 21.029 1.00 56.41 83 THR A N 1
ATOM 667 C CA . THR A 1 83 ? -31.558 -26.963 22.018 1.00 56.41 83 THR A CA 1
ATOM 668 C C . THR A 1 83 ? -31.214 -28.308 21.358 1.00 56.41 83 THR A C 1
ATOM 670 O O . THR A 1 83 ? -31.170 -28.394 20.124 1.00 56.41 83 THR A O 1
ATOM 673 N N . ASP A 1 84 ? -30.992 -29.370 22.142 1.00 52.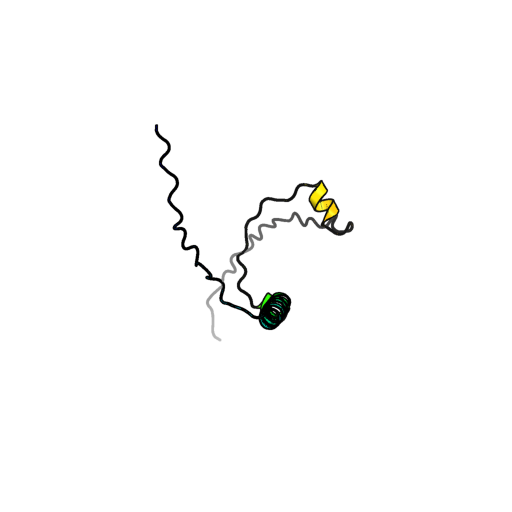69 84 ASP A N 1
ATOM 674 C CA . ASP A 1 84 ? -30.847 -30.724 21.588 1.00 52.69 84 ASP A CA 1
ATOM 675 C C . ASP A 1 84 ? -32.107 -31.096 20.790 1.00 52.69 84 ASP A C 1
ATOM 677 O O . ASP A 1 84 ? -33.182 -31.335 21.343 1.00 52.69 84 ASP A O 1
ATOM 681 N N . ASN A 1 85 ? -31.976 -31.154 19.463 1.00 61.75 85 ASN A N 1
ATOM 682 C CA . ASN A 1 85 ? -32.988 -31.770 18.621 1.00 61.75 85 ASN A CA 1
ATOM 683 C C . ASN A 1 85 ? -32.818 -33.285 18.732 1.00 61.75 85 ASN A C 1
ATOM 685 O O . ASN A 1 85 ? -32.096 -33.895 17.938 1.00 61.75 85 ASN A O 1
ATOM 689 N N . ASP A 1 86 ? -33.498 -33.871 19.719 1.00 57.28 86 ASP A N 1
ATOM 690 C CA . ASP A 1 86 ? -33.684 -35.314 19.849 1.00 57.28 86 ASP A CA 1
ATOM 691 C C . ASP A 1 86 ? -34.263 -35.876 18.543 1.00 57.28 86 ASP A C 1
ATOM 693 O O . ASP A 1 86 ? -35.472 -35.862 18.287 1.00 57.28 86 ASP A O 1
ATOM 697 N N . ILE A 1 87 ? -33.375 -36.391 17.692 1.00 57.97 87 ILE A N 1
ATOM 698 C CA . ILE A 1 87 ? -33.732 -37.146 16.498 1.00 57.97 87 ILE A CA 1
ATOM 699 C C . ILE A 1 87 ? -34.369 -38.468 16.928 1.00 57.97 87 ILE A C 1
ATOM 701 O O . ILE A 1 87 ? -33.696 -39.493 17.039 1.00 57.97 87 ILE A O 1
ATOM 705 N N . ASN A 1 88 ? -35.683 -38.446 17.170 1.00 59.56 88 ASN A N 1
ATOM 706 C CA . ASN A 1 88 ? -36.458 -39.644 17.475 1.00 59.56 88 ASN A CA 1
ATOM 707 C C . ASN A 1 88 ? -36.385 -40.636 16.303 1.00 59.56 88 ASN A C 1
ATOM 709 O O . ASN A 1 88 ? -37.158 -40.574 15.343 1.00 59.56 88 ASN A O 1
ATOM 713 N N . ALA A 1 89 ? -35.433 -41.556 16.397 1.00 60.59 89 ALA A N 1
ATOM 714 C CA . ALA A 1 89 ? -35.326 -42.710 15.532 1.00 60.59 89 ALA A CA 1
ATOM 715 C C . ALA A 1 89 ? -36.363 -43.764 15.946 1.00 60.59 89 ALA A C 1
ATOM 717 O O . ALA A 1 89 ? -36.510 -44.045 17.135 1.00 60.59 89 ALA A O 1
ATOM 718 N N . LEU A 1 90 ? -36.962 -44.434 14.947 1.00 59.41 90 LEU A N 1
ATOM 719 C CA . LEU A 1 90 ? -37.958 -45.518 15.090 1.00 59.41 90 LEU A CA 1
ATOM 720 C C . LEU A 1 90 ? -39.330 -44.987 15.603 1.00 59.41 90 LEU A C 1
ATOM 722 O O . LEU A 1 90 ? -39.382 -44.030 16.366 1.00 59.41 90 LEU A O 1
ATOM 726 N N . SER A 1 91 ? -40.513 -45.498 15.247 1.00 57.56 91 SER A N 1
ATOM 727 C CA . SER A 1 91 ? -40.988 -46.613 14.397 1.00 57.56 91 SER A CA 1
ATOM 728 C C . SER A 1 91 ? -42.426 -46.232 13.913 1.00 57.56 91 SER A C 1
ATOM 730 O O . SER A 1 91 ? -42.959 -45.245 14.416 1.00 57.56 91 SER A O 1
ATOM 732 N N . SER A 1 92 ? -43.150 -46.862 12.975 1.00 62.47 92 SER A N 1
ATOM 733 C CA . SER A 1 92 ? -43.105 -48.199 12.352 1.00 62.47 92 SER A CA 1
ATOM 734 C C . SER A 1 92 ? -43.640 -48.179 10.899 1.00 62.47 92 SER A C 1
ATOM 736 O O . SER A 1 92 ? -44.021 -47.135 10.382 1.00 62.47 92 SER A O 1
ATOM 738 N N . ASP A 1 93 ? -43.671 -49.366 10.292 1.00 60.81 93 ASP A N 1
ATOM 739 C CA . ASP A 1 93 ? -44.336 -49.785 9.044 1.00 60.81 93 ASP A CA 1
ATOM 740 C C . ASP A 1 93 ? -45.860 -50.023 9.246 1.00 60.81 93 ASP A C 1
ATOM 742 O O . ASP A 1 93 ? -46.243 -50.499 10.322 1.00 60.81 93 ASP A O 1
ATOM 746 N N . GLU A 1 94 ? -46.696 -49.761 8.228 1.00 54.94 94 GLU A N 1
ATOM 747 C CA . GLU A 1 94 ? -48.023 -50.393 7.990 1.00 54.94 94 GLU A CA 1
ATOM 748 C C . GLU A 1 94 ? -48.314 -50.477 6.475 1.00 54.94 94 GLU A C 1
ATOM 750 O O . GLU A 1 94 ? -48.104 -49.455 5.779 1.00 54.94 94 GLU A O 1
#